Protein AF-A0A164MBL6-F1 (afdb_monomer_lite)

Sequence (79 aa):
MYDIYRTEVDGLEATWQLHHPPQVGIIKIHNRSENLPIATFDSDRHLDLVQARRQYPKLEKLWDAVRHDFWCSITRGNT

Foldseek 3Di:
DWDWDWFDDPQKIWIWIQDVVGFTFTAFIARRVVRGTPDGDPPVGTDGLVRVCVVCVVCVVRSVRVVVVSVVVVVVVPD

Radius of gyration: 12.06 Å; chains: 1; bounding box: 28×21×37 Å

Organism: NCBI:txid455432

Secondary structure (DSSP, 8-state):
-PEEEEEEETTEEEEEEEETTTEEEEEEEEETTTTEEEEE--TTSPEEHHHHHHH-GGGHHHHHHHHHHHHHHHHHT--

Structure (mmCIF, N/CA/C/O backbone):
data_AF-A0A164MBL6-F1
#
_entry.id   AF-A0A164MBL6-F1
#
loop_
_atom_site.group_PDB
_atom_site.id
_atom_site.type_symbol
_atom_site.label_atom_id
_atom_site.label_alt_id
_atom_site.label_comp_id
_atom_site.label_asym_id
_atom_site.label_entity_id
_atom_site.label_seq_id
_atom_site.pdbx_PDB_ins_code
_atom_site.Cartn_x
_atom_site.Cartn_y
_atom_site.Cartn_z
_atom_site.occupancy
_atom_site.B_iso_or_equiv
_atom_site.auth_seq_id
_atom_site.auth_comp_id
_atom_site.auth_asym_id
_atom_site.auth_atom_id
_atom_site.pdbx_PDB_model_num
ATOM 1 N N . MET A 1 1 ? 17.776 2.459 -9.643 1.00 58.97 1 MET A N 1
ATOM 2 C CA . MET A 1 1 ? 17.112 3.430 -8.750 1.00 58.97 1 MET A CA 1
ATOM 3 C C . MET A 1 1 ? 15.674 2.979 -8.631 1.00 58.97 1 MET A C 1
ATOM 5 O O . MET A 1 1 ? 15.129 2.570 -9.645 1.00 58.97 1 MET A O 1
ATOM 9 N N . TYR A 1 2 ? 15.132 2.924 -7.419 1.00 71.50 2 TYR A N 1
ATOM 10 C CA . TYR A 1 2 ? 13.707 2.695 -7.205 1.00 71.50 2 TYR A CA 1
ATOM 11 C C . TYR A 1 2 ? 13.080 4.040 -6.849 1.00 71.50 2 TYR A C 1
ATOM 13 O O . TYR A 1 2 ? 13.643 4.790 -6.048 1.00 71.50 2 TYR A O 1
ATOM 21 N N . ASP A 1 3 ? 11.942 4.345 -7.453 1.00 84.88 3 ASP A N 1
ATOM 22 C CA . ASP A 1 3 ? 11.185 5.549 -7.140 1.00 84.88 3 ASP A CA 1
ATOM 23 C C . ASP A 1 3 ? 10.158 5.207 -6.062 1.00 84.88 3 ASP A C 1
ATOM 25 O O . ASP A 1 3 ? 9.392 4.252 -6.196 1.00 84.88 3 ASP A O 1
ATOM 29 N N . ILE A 1 4 ? 10.177 5.949 -4.954 1.00 87.88 4 ILE A N 1
ATOM 30 C CA . ILE A 1 4 ? 9.236 5.746 -3.849 1.00 87.88 4 ILE A CA 1
ATOM 31 C C . ILE A 1 4 ? 8.031 6.655 -4.063 1.00 87.88 4 ILE A C 1
ATOM 33 O O . ILE A 1 4 ? 8.154 7.880 -4.062 1.00 87.88 4 ILE A O 1
ATOM 37 N N . TYR A 1 5 ? 6.859 6.042 -4.146 1.00 89.62 5 TYR A N 1
ATOM 38 C CA . TYR A 1 5 ? 5.572 6.701 -4.290 1.00 89.62 5 TYR A CA 1
ATOM 39 C C . TYR A 1 5 ? 4.724 6.521 -3.032 1.00 89.62 5 TYR A C 1
ATOM 41 O O . TYR A 1 5 ? 4.849 5.552 -2.273 1.00 89.62 5 TYR A O 1
ATOM 49 N N . ARG A 1 6 ? 3.851 7.498 -2.792 1.00 91.62 6 ARG A N 1
ATOM 50 C CA . ARG A 1 6 ? 2.904 7.496 -1.677 1.00 91.62 6 ARG A CA 1
ATOM 51 C C . ARG A 1 6 ? 1.527 7.830 -2.205 1.00 91.62 6 ARG A C 1
ATOM 53 O O . ARG A 1 6 ? 1.338 8.865 -2.833 1.00 91.62 6 ARG A O 1
ATOM 60 N N . THR A 1 7 ? 0.579 6.959 -1.909 1.00 92.50 7 THR A N 1
ATOM 61 C CA . THR A 1 7 ? -0.809 7.100 -2.325 1.00 92.50 7 THR A CA 1
ATOM 62 C C . THR A 1 7 ? -1.682 7.111 -1.085 1.00 92.50 7 THR A C 1
ATOM 64 O O . THR A 1 7 ? -1.592 6.202 -0.261 1.00 92.50 7 THR A O 1
ATOM 67 N N . GLU A 1 8 ? -2.523 8.130 -0.953 1.00 92.38 8 GLU A N 1
ATOM 68 C CA . GLU A 1 8 ? -3.475 8.258 0.147 1.00 92.38 8 GLU A CA 1
ATOM 69 C C . GLU A 1 8 ? -4.909 8.162 -0.385 1.00 92.38 8 GLU A C 1
ATOM 71 O O . GLU A 1 8 ? -5.250 8.813 -1.372 1.00 92.38 8 GLU A O 1
ATOM 76 N N . VAL A 1 9 ? -5.758 7.364 0.266 1.00 91.69 9 VAL A N 1
ATOM 77 C CA . VAL A 1 9 ? -7.202 7.334 0.005 1.00 91.69 9 VAL A CA 1
ATOM 78 C C . VAL A 1 9 ? -7.968 6.996 1.276 1.00 91.69 9 VAL A C 1
ATOM 80 O O . VAL A 1 9 ? -7.580 6.094 2.011 1.00 91.69 9 VAL A O 1
ATOM 83 N N . ASP A 1 10 ? -9.076 7.694 1.530 1.00 86.12 10 ASP A N 1
ATOM 84 C CA . ASP A 1 10 ? -9.976 7.399 2.661 1.00 86.12 10 ASP A CA 1
ATOM 85 C C . ASP A 1 10 ? -9.254 7.406 4.031 1.00 86.12 10 ASP A C 1
ATOM 87 O O . ASP A 1 10 ? -9.611 6.680 4.954 1.00 86.12 10 ASP A O 1
ATOM 91 N N . GLY A 1 11 ? -8.183 8.201 4.153 1.00 88.25 11 GLY A N 1
ATOM 92 C CA . GLY A 1 11 ? -7.339 8.240 5.350 1.00 88.25 11 GLY A CA 1
ATOM 93 C C . GLY A 1 11 ? -6.349 7.078 5.488 1.00 88.25 11 GLY A C 1
ATOM 94 O O . GLY A 1 11 ? -5.671 6.971 6.505 1.00 88.25 11 GLY A O 1
ATOM 95 N N . LEU A 1 12 ? -6.221 6.221 4.477 1.00 91.25 12 LEU A N 1
ATOM 96 C CA . LEU A 1 12 ? -5.202 5.181 4.378 1.00 91.25 12 LEU A CA 1
ATOM 97 C C . LEU A 1 12 ? -4.074 5.658 3.464 1.00 91.25 12 LEU A C 1
ATOM 99 O O . LEU A 1 12 ? -4.322 6.040 2.328 1.00 91.25 12 LEU A O 1
ATOM 103 N N . GLU A 1 13 ? -2.832 5.586 3.925 1.00 92.44 13 GLU A N 1
ATOM 104 C CA . GLU A 1 13 ? -1.626 5.864 3.148 1.00 92.44 13 GLU A CA 1
ATOM 105 C C . GLU A 1 13 ? -0.907 4.547 2.826 1.00 92.44 13 GLU A C 1
ATOM 107 O O . GLU A 1 13 ? -0.473 3.828 3.726 1.00 92.44 13 GLU A O 1
ATOM 112 N N . ALA A 1 14 ? -0.723 4.246 1.543 1.00 91.19 14 ALA A N 1
ATOM 113 C CA . ALA A 1 14 ? 0.196 3.218 1.072 1.00 91.19 14 ALA A CA 1
ATOM 114 C C . ALA A 1 14 ? 1.480 3.875 0.569 1.00 91.19 14 ALA A C 1
ATOM 116 O O . ALA A 1 14 ? 1.453 4.772 -0.269 1.00 91.19 14 ALA A O 1
ATOM 117 N N . THR A 1 15 ? 2.620 3.389 1.041 1.00 91.75 15 THR A N 1
ATOM 118 C CA . THR A 1 15 ? 3.925 3.689 0.452 1.00 91.75 15 THR A CA 1
ATOM 119 C C . THR A 1 15 ? 4.403 2.472 -0.308 1.00 91.75 15 THR A C 1
ATOM 121 O O . THR A 1 15 ? 4.445 1.360 0.232 1.00 91.75 15 THR A O 1
ATOM 124 N N . TRP A 1 16 ? 4.779 2.695 -1.554 1.00 91.12 16 TRP A N 1
ATOM 125 C CA . TRP A 1 16 ? 5.204 1.660 -2.471 1.00 91.12 16 TRP A CA 1
ATOM 126 C C . TRP A 1 16 ? 6.368 2.164 -3.310 1.00 91.12 16 TRP A C 1
ATOM 128 O O . TRP A 1 16 ? 6.604 3.362 -3.424 1.00 91.12 16 TRP A O 1
ATOM 138 N N . GLN A 1 17 ? 7.129 1.235 -3.855 1.00 89.00 17 GLN A N 1
ATOM 139 C CA . GLN A 1 17 ? 8.259 1.523 -4.719 1.00 89.00 17 GLN A CA 1
ATOM 140 C C . GLN A 1 17 ? 7.995 0.984 -6.113 1.00 89.00 17 GLN A C 1
ATOM 142 O O . GLN A 1 17 ? 7.461 -0.119 -6.274 1.00 89.00 17 GLN A O 1
ATOM 147 N N . LEU A 1 18 ? 8.381 1.781 -7.099 1.00 87.19 18 LEU A N 1
ATOM 148 C CA . LEU A 1 18 ? 8.430 1.399 -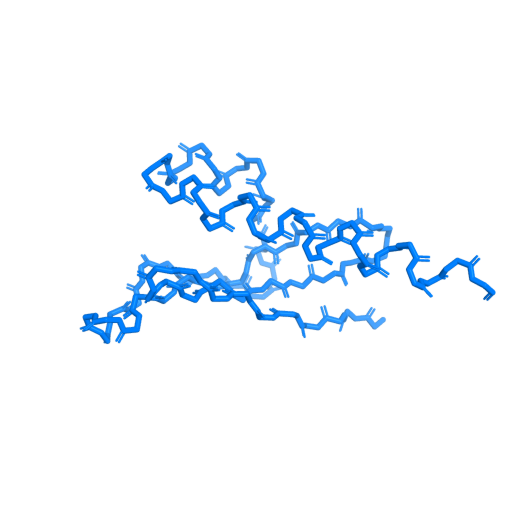8.492 1.00 87.19 18 LEU A CA 1
ATOM 149 C C . LEU A 1 18 ? 9.803 0.790 -8.776 1.00 87.19 18 LEU A C 1
ATOM 151 O O . LEU A 1 18 ? 10.832 1.463 -8.689 1.00 87.19 18 LEU A O 1
ATOM 155 N N . HIS A 1 19 ? 9.807 -0.498 -9.098 1.00 82.00 19 HIS A N 1
ATOM 156 C CA . HIS A 1 19 ? 11.002 -1.201 -9.555 1.00 82.00 19 HIS A CA 1
ATOM 157 C C . HIS A 1 19 ? 11.161 -1.099 -11.072 1.00 82.00 19 HIS A C 1
ATOM 159 O O . HIS A 1 19 ? 10.206 -0.813 -11.792 1.00 82.00 19 HIS A O 1
ATOM 165 N N . HIS A 1 20 ? 12.377 -1.373 -11.547 1.00 75.88 20 HIS A N 1
ATOM 166 C CA . HIS A 1 20 ? 12.682 -1.596 -12.959 1.00 75.88 20 HIS A CA 1
ATOM 167 C C . HIS A 1 20 ? 13.169 -3.043 -13.117 1.00 75.88 20 HIS A C 1
ATOM 169 O O . HIS A 1 20 ? 14.242 -3.357 -12.596 1.00 75.88 20 HIS A O 1
ATOM 175 N N . PRO A 1 21 ? 12.429 -3.934 -13.806 1.00 78.25 21 PRO A N 1
ATOM 176 C CA . PRO A 1 21 ? 11.210 -3.714 -14.608 1.00 78.25 21 PRO A CA 1
ATOM 177 C C . PRO A 1 21 ? 9.985 -3.244 -13.794 1.00 78.25 21 PRO A C 1
ATOM 179 O O . PRO A 1 2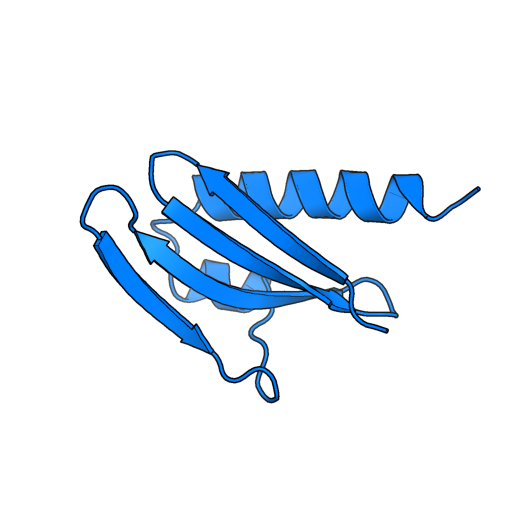1 ? 9.952 -3.496 -12.592 1.00 78.25 21 PRO A O 1
ATOM 182 N N . PRO A 1 22 ? 8.989 -2.582 -14.433 1.00 80.38 22 PRO A N 1
ATOM 183 C CA . PRO A 1 22 ? 7.882 -1.898 -13.757 1.00 80.38 22 PRO A CA 1
ATOM 184 C C . PRO A 1 22 ? 7.064 -2.855 -12.888 1.00 80.38 22 PRO A C 1
ATOM 186 O O . PRO A 1 22 ? 6.204 -3.592 -13.371 1.00 80.38 22 PRO A O 1
ATOM 189 N N . GLN A 1 23 ? 7.327 -2.810 -11.587 1.00 83.00 23 GLN A N 1
ATOM 190 C CA . GLN A 1 23 ? 6.639 -3.597 -10.570 1.00 83.00 23 GLN A CA 1
ATOM 191 C C . GLN A 1 23 ? 6.367 -2.723 -9.350 1.00 83.00 23 GLN A C 1
ATOM 193 O O . GLN A 1 23 ? 7.192 -1.895 -8.963 1.00 83.00 23 GLN A O 1
ATOM 198 N N . VAL A 1 24 ? 5.201 -2.930 -8.739 1.00 86.50 24 VAL A N 1
ATOM 199 C CA . VAL A 1 24 ? 4.809 -2.276 -7.489 1.00 86.50 24 VAL A CA 1
ATOM 200 C C . VAL A 1 24 ? 5.248 -3.144 -6.318 1.00 86.50 24 VAL A C 1
ATOM 202 O O . VAL A 1 24 ? 4.670 -4.208 -6.088 1.00 86.50 24 VAL A O 1
ATOM 205 N N . GLY A 1 25 ? 6.225 -2.665 -5.551 1.00 89.75 25 GLY A N 1
ATOM 206 C CA . GLY A 1 25 ? 6.574 -3.235 -4.252 1.00 89.75 25 GLY A CA 1
ATOM 207 C C . GLY A 1 25 ? 5.943 -2.423 -3.128 1.00 89.75 25 GLY A C 1
ATOM 208 O O . GLY A 1 25 ? 6.352 -1.291 -2.892 1.00 89.75 25 GLY A O 1
ATOM 209 N N . ILE A 1 26 ? 4.964 -2.971 -2.411 1.00 89.25 26 ILE A N 1
ATOM 210 C CA . ILE A 1 26 ? 4.394 -2.310 -1.231 1.00 89.25 26 ILE A CA 1
ATOM 211 C C . ILE A 1 26 ? 5.408 -2.375 -0.083 1.00 89.25 26 ILE A C 1
ATOM 213 O O . ILE A 1 26 ? 5.901 -3.454 0.248 1.00 89.25 26 ILE A O 1
ATOM 217 N N . ILE A 1 27 ? 5.699 -1.219 0.521 1.00 89.94 27 ILE A N 1
ATOM 218 C CA . ILE A 1 27 ? 6.649 -1.072 1.635 1.00 89.94 27 ILE A CA 1
ATOM 219 C C . ILE A 1 27 ? 5.897 -0.886 2.948 1.00 89.94 27 ILE A C 1
ATOM 221 O O . ILE A 1 27 ? 6.199 -1.535 3.937 1.00 89.94 27 ILE A O 1
ATOM 225 N N . LYS A 1 28 ? 4.905 0.004 2.997 1.00 90.00 28 LYS A N 1
ATOM 226 C CA . LYS A 1 28 ? 4.134 0.231 4.225 1.00 90.00 28 LYS A CA 1
ATOM 227 C C . LYS A 1 28 ? 2.718 0.687 3.929 1.00 90.00 28 LYS A C 1
ATOM 229 O O . LYS A 1 28 ? 2.460 1.325 2.914 1.00 90.00 28 LYS A O 1
ATOM 234 N N . ILE A 1 29 ? 1.824 0.380 4.853 1.00 89.44 29 ILE A N 1
ATOM 235 C CA . ILE A 1 29 ? 0.425 0.777 4.868 1.00 89.44 29 ILE A CA 1
ATOM 236 C C . ILE A 1 29 ? 0.162 1.405 6.232 1.00 89.44 29 ILE A C 1
ATOM 238 O O . ILE A 1 29 ? 0.399 0.784 7.270 1.00 89.44 29 ILE A O 1
ATOM 242 N N . HIS A 1 30 ? -0.338 2.630 6.234 1.00 91.00 30 HIS A N 1
ATOM 243 C CA . HIS A 1 30 ? -0.597 3.402 7.435 1.00 91.00 30 HIS A CA 1
ATOM 244 C C . HIS A 1 30 ? -2.034 3.919 7.411 1.00 91.00 30 HIS A C 1
ATOM 246 O O . HIS A 1 30 ? -2.463 4.507 6.426 1.00 91.00 30 HIS A O 1
ATOM 252 N N . ASN A 1 31 ? -2.781 3.729 8.492 1.00 89.75 31 ASN A N 1
ATOM 253 C CA . ASN A 1 31 ? -4.061 4.390 8.693 1.00 89.75 31 ASN A CA 1
ATOM 254 C C . ASN A 1 31 ? -3.810 5.758 9.329 1.00 89.75 31 ASN A C 1
ATOM 256 O O . ASN A 1 31 ? -3.527 5.840 10.520 1.00 89.75 31 ASN A O 1
ATOM 260 N N . ARG A 1 32 ? -3.869 6.830 8.541 1.00 86.94 32 ARG A N 1
ATOM 261 C CA . ARG A 1 32 ? -3.676 8.205 9.021 1.00 86.94 32 ARG A CA 1
ATOM 262 C C . ARG A 1 32 ? -4.858 8.695 9.848 1.00 86.94 32 ARG A C 1
ATOM 264 O O . ARG A 1 32 ? -4.643 9.492 10.754 1.00 86.94 32 ARG A O 1
ATOM 271 N N . SER A 1 33 ? -6.066 8.192 9.589 1.00 85.19 33 SER A N 1
ATOM 272 C CA . SER A 1 33 ? -7.257 8.524 10.383 1.00 85.19 33 SER A CA 1
ATOM 273 C C . SER A 1 33 ? -7.122 8.061 11.832 1.00 85.19 33 SER A C 1
ATOM 275 O O . SER A 1 33 ? -7.483 8.791 12.748 1.00 85.19 33 SER A O 1
ATOM 277 N N . GLU A 1 34 ? -6.574 6.863 12.041 1.00 84.44 34 GLU A N 1
ATOM 278 C CA . GLU A 1 34 ? -6.352 6.297 13.381 1.00 84.44 34 GLU A CA 1
ATOM 279 C C . GLU A 1 34 ? -4.908 6.472 13.880 1.00 84.44 34 GLU A C 1
ATOM 281 O O . GLU A 1 34 ? -4.598 6.108 15.010 1.00 84.44 34 GLU A O 1
ATOM 286 N N . ASN A 1 35 ? -4.025 7.040 13.051 1.00 84.44 35 ASN A N 1
ATOM 287 C CA . ASN A 1 35 ? -2.579 7.143 13.277 1.00 84.44 35 ASN A CA 1
ATOM 288 C C . ASN A 1 35 ? -1.927 5.788 13.636 1.00 84.44 35 ASN A C 1
ATOM 290 O O . ASN A 1 35 ? -1.077 5.696 14.526 1.00 84.44 35 ASN A O 1
ATOM 294 N N . LEU A 1 36 ? -2.367 4.719 12.962 1.00 87.38 36 LEU A N 1
ATOM 295 C CA . LEU A 1 36 ? -1.950 3.340 13.219 1.00 87.38 36 LEU A CA 1
ATOM 296 C C . LEU A 1 36 ? -1.266 2.721 11.991 1.00 87.38 36 LEU A C 1
ATOM 298 O O . LEU A 1 36 ? -1.844 2.716 10.900 1.00 87.38 36 LEU A O 1
ATOM 302 N N . PRO A 1 37 ? -0.068 2.125 12.134 1.00 86.88 37 PRO A N 1
ATOM 303 C CA . PRO A 1 37 ? 0.526 1.331 11.066 1.00 86.88 37 PRO A CA 1
ATOM 304 C C . PRO A 1 37 ? -0.275 0.032 10.879 1.00 86.88 37 PRO A C 1
ATOM 306 O O . PRO A 1 37 ? -0.404 -0.761 11.807 1.00 86.88 37 PRO A O 1
ATOM 309 N N . ILE A 1 38 ? -0.805 -0.196 9.673 1.00 86.25 38 ILE A N 1
ATOM 310 C CA . ILE A 1 38 ? -1.537 -1.430 9.336 1.00 86.25 38 ILE A CA 1
ATOM 311 C C . ILE A 1 38 ? -0.553 -2.549 8.999 1.00 86.25 38 ILE A C 1
ATOM 313 O O . ILE A 1 38 ? -0.715 -3.685 9.441 1.00 86.25 38 ILE A O 1
ATOM 317 N N . ALA A 1 39 ? 0.448 -2.234 8.178 1.00 84.12 39 ALA A N 1
ATOM 318 C CA . ALA A 1 39 ? 1.463 -3.186 7.756 1.00 84.12 39 ALA A CA 1
ATOM 319 C C . ALA A 1 39 ? 2.750 -2.453 7.396 1.00 84.12 39 ALA A C 1
ATOM 321 O O . ALA A 1 39 ? 2.714 -1.427 6.719 1.00 84.12 39 ALA A O 1
ATOM 322 N N . THR A 1 40 ? 3.885 -3.013 7.789 1.00 83.94 40 THR A N 1
ATOM 323 C CA . THR A 1 40 ? 5.201 -2.556 7.346 1.00 83.94 40 THR A CA 1
ATOM 324 C C . THR A 1 40 ? 5.944 -3.775 6.836 1.00 83.94 40 THR A C 1
ATOM 326 O O . THR A 1 40 ? 6.039 -4.785 7.530 1.00 83.94 40 THR A O 1
ATOM 329 N N . PHE A 1 41 ? 6.428 -3.684 5.610 1.00 81.31 41 PHE A N 1
ATOM 330 C CA . PHE A 1 41 ? 7.228 -4.689 4.941 1.00 81.31 41 PHE A CA 1
ATOM 331 C C . PHE A 1 41 ? 8.655 -4.171 4.857 1.00 81.31 41 PHE A C 1
ATOM 333 O O . PHE A 1 41 ? 8.889 -2.979 4.642 1.00 81.31 41 PHE A O 1
ATOM 340 N N . ASP A 1 42 ? 9.610 -5.071 5.050 1.00 69.69 42 ASP A N 1
ATOM 341 C CA . ASP A 1 42 ? 11.012 -4.728 4.891 1.00 69.69 42 ASP A CA 1
ATOM 342 C C . ASP A 1 42 ? 11.279 -4.287 3.453 1.00 69.69 42 ASP A C 1
ATOM 344 O O . ASP A 1 42 ? 10.783 -4.894 2.499 1.00 69.69 42 ASP A O 1
ATOM 348 N N . SER A 1 43 ? 12.104 -3.255 3.288 1.00 62.88 43 SER A N 1
ATOM 349 C CA . SER A 1 43 ? 12.486 -2.759 1.964 1.00 62.88 43 SER A CA 1
ATOM 350 C C . SER A 1 43 ? 13.207 -3.816 1.126 1.00 62.88 43 SER A C 1
ATOM 352 O O . SER A 1 43 ? 13.267 -3.646 -0.083 1.00 62.88 43 SER A O 1
ATOM 354 N N . ASP A 1 44 ? 13.705 -4.898 1.737 1.00 66.31 44 ASP A N 1
ATOM 355 C CA . ASP A 1 44 ? 14.304 -6.072 1.081 1.00 66.31 44 ASP A CA 1
ATOM 356 C C . ASP A 1 44 ? 13.264 -7.162 0.725 1.00 66.31 44 ASP A C 1
ATOM 358 O O . ASP A 1 44 ? 13.436 -7.929 -0.217 1.00 66.31 44 ASP A O 1
ATOM 362 N N . ARG A 1 45 ? 12.127 -7.195 1.436 1.00 66.00 45 ARG A N 1
ATOM 363 C CA . ARG A 1 45 ? 11.004 -8.130 1.242 1.00 66.00 45 ARG A CA 1
ATOM 364 C C . ARG A 1 45 ? 9.731 -7.379 0.859 1.00 66.00 45 ARG A C 1
ATOM 366 O O . ARG A 1 45 ? 8.729 -7.393 1.575 1.00 66.00 45 ARG A O 1
ATOM 373 N N . HIS A 1 46 ? 9.783 -6.722 -0.291 1.00 71.25 46 HIS A N 1
ATOM 374 C CA . HIS A 1 46 ? 8.644 -6.002 -0.853 1.00 71.25 46 HIS A CA 1
ATOM 375 C C . HIS A 1 46 ? 7.496 -6.968 -1.148 1.00 71.25 46 HIS A C 1
ATOM 377 O O . HIS A 1 46 ? 7.700 -8.048 -1.704 1.00 71.25 46 HIS A O 1
ATOM 383 N N . LEU A 1 47 ? 6.277 -6.556 -0.808 1.00 80.50 47 LEU A N 1
ATOM 384 C CA . LEU A 1 47 ? 5.089 -7.336 -1.114 1.00 80.50 47 LEU A CA 1
ATOM 385 C C . LEU A 1 47 ? 4.471 -6.842 -2.424 1.00 80.50 47 LEU A C 1
ATOM 387 O O . LEU A 1 47 ? 4.128 -5.667 -2.542 1.00 80.50 47 LEU A O 1
ATOM 391 N N . ASP A 1 48 ? 4.288 -7.733 -3.397 1.00 84.69 48 ASP A N 1
ATOM 392 C CA . ASP A 1 48 ? 3.563 -7.409 -4.627 1.00 84.69 48 ASP A CA 1
ATOM 393 C C . ASP A 1 48 ? 2.158 -6.874 -4.342 1.00 84.69 48 ASP A C 1
ATOM 395 O O . ASP A 1 48 ? 1.456 -7.374 -3.458 1.00 84.69 48 ASP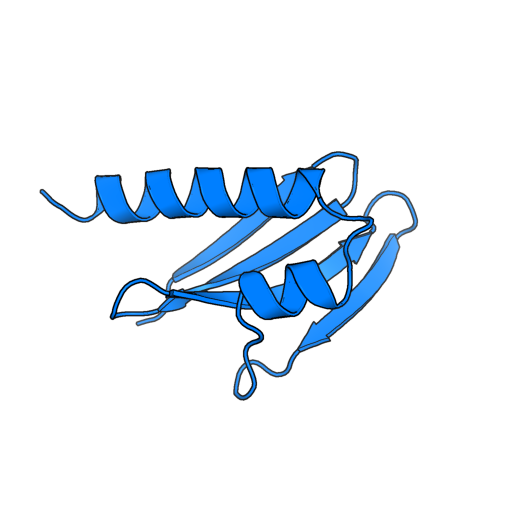 A O 1
ATOM 399 N N . LEU A 1 49 ? 1.680 -5.947 -5.1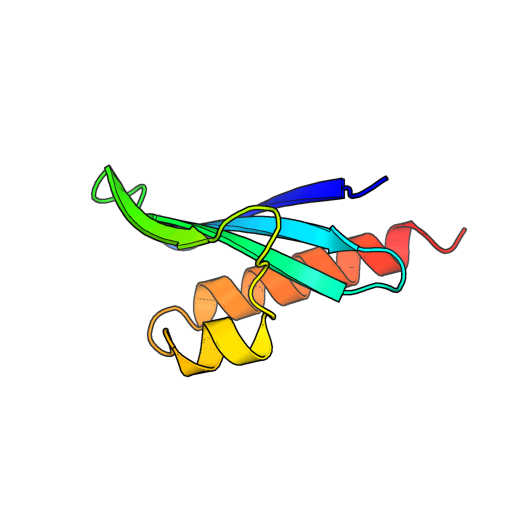77 1.00 84.38 49 LEU A N 1
ATOM 400 C CA . LEU A 1 49 ? 0.310 -5.425 -5.092 1.00 84.38 49 LEU A CA 1
ATOM 401 C C . LEU A 1 49 ? -0.750 -6.544 -5.078 1.00 84.38 49 LEU A C 1
ATOM 403 O O . LEU A 1 49 ? -1.739 -6.467 -4.350 1.00 84.38 49 LEU A O 1
ATOM 407 N N . VAL A 1 50 ? -0.543 -7.615 -5.852 1.00 85.81 50 VAL A N 1
ATOM 408 C CA . VAL A 1 50 ? -1.463 -8.767 -5.897 1.00 85.81 50 VAL A CA 1
ATOM 409 C C . VAL A 1 50 ? -1.496 -9.505 -4.556 1.00 85.81 50 VAL A C 1
ATOM 411 O O . VAL A 1 50 ? -2.568 -9.888 -4.087 1.00 85.81 50 VAL A O 1
ATOM 414 N N . GLN A 1 51 ? -0.335 -9.688 -3.926 1.00 85.69 51 GLN A N 1
ATOM 415 C CA . GLN A 1 51 ? -0.210 -10.326 -2.616 1.00 85.69 51 GLN A CA 1
ATOM 416 C C . GLN A 1 51 ? -0.801 -9.429 -1.519 1.00 85.69 51 GLN A C 1
ATOM 418 O O . GLN A 1 51 ? -1.573 -9.902 -0.686 1.00 85.69 51 GLN A O 1
ATOM 423 N N . ALA A 1 52 ? -0.522 -8.125 -1.561 1.00 85.62 52 ALA A N 1
ATOM 424 C CA . ALA A 1 52 ? -1.075 -7.145 -0.632 1.00 85.62 52 ALA A CA 1
ATOM 425 C C . ALA A 1 52 ? -2.609 -7.093 -0.702 1.00 85.62 52 ALA A C 1
ATOM 427 O O . ALA A 1 52 ? -3.274 -7.143 0.332 1.00 85.62 52 ALA A O 1
ATOM 428 N N . ARG A 1 53 ? -3.185 -7.124 -1.913 1.00 88.00 53 ARG A N 1
ATOM 429 C CA . ARG A 1 53 ? -4.640 -7.207 -2.112 1.00 88.00 53 ARG A CA 1
ATOM 430 C C . ARG A 1 53 ? -5.239 -8.505 -1.571 1.00 88.00 53 ARG A C 1
ATOM 432 O O . ARG A 1 53 ? -6.344 -8.477 -1.038 1.00 88.00 53 ARG A O 1
ATOM 439 N N . ARG A 1 54 ? -4.529 -9.633 -1.687 1.00 87.69 54 ARG A N 1
ATOM 440 C CA . ARG A 1 54 ? -4.969 -10.914 -1.106 1.00 87.69 54 ARG A CA 1
ATOM 441 C C . ARG A 1 54 ? -4.963 -10.892 0.421 1.00 87.69 54 ARG A C 1
ATOM 443 O O . ARG A 1 54 ? -5.885 -11.429 1.021 1.00 87.69 54 ARG A O 1
ATOM 450 N N . GLN A 1 55 ? -3.952 -10.279 1.036 1.00 86.56 55 GLN A N 1
ATOM 451 C CA . GLN A 1 55 ? -3.851 -10.195 2.497 1.00 86.56 55 GLN A CA 1
ATOM 452 C C . GLN A 1 55 ? -4.812 -9.162 3.097 1.00 86.56 55 GLN A C 1
ATOM 454 O O . GLN A 1 55 ? -5.400 -9.403 4.149 1.00 86.56 55 GLN A O 1
ATOM 459 N N . TYR A 1 56 ? -5.024 -8.039 2.409 1.00 85.81 56 TYR A N 1
ATOM 460 C CA . TYR A 1 56 ? -5.861 -6.937 2.881 1.00 85.81 56 TYR A CA 1
ATOM 461 C C . TYR A 1 56 ? -6.956 -6.590 1.862 1.00 85.81 56 TYR A C 1
ATOM 463 O O . TYR A 1 56 ? -6.954 -5.492 1.292 1.00 85.81 56 TYR A O 1
ATOM 471 N N . PRO A 1 57 ? -7.936 -7.486 1.640 1.00 85.69 57 PRO A N 1
ATOM 472 C CA . PRO A 1 57 ? -9.012 -7.249 0.677 1.00 85.69 57 PRO A CA 1
ATOM 473 C C . PRO A 1 57 ? -9.894 -6.053 1.063 1.00 85.69 57 PRO A C 1
ATOM 475 O O . PRO A 1 57 ? -10.482 -5.414 0.198 1.00 85.69 57 PRO A O 1
ATOM 478 N N . LYS A 1 58 ? -9.940 -5.696 2.354 1.00 86.56 58 LYS A N 1
ATOM 479 C CA . LYS A 1 58 ? -10.689 -4.537 2.868 1.00 86.56 58 LYS A CA 1
ATOM 480 C C . LYS A 1 58 ? -10.128 -3.186 2.404 1.00 86.56 58 LYS A C 1
ATOM 482 O O . LYS A 1 58 ? -10.840 -2.193 2.475 1.00 86.56 58 LYS A O 1
ATOM 487 N N . LEU A 1 59 ? -8.884 -3.144 1.921 1.00 87.25 59 LEU A N 1
ATOM 488 C CA . LEU A 1 59 ? -8.223 -1.924 1.446 1.00 87.25 59 LEU A CA 1
ATOM 489 C C . LEU A 1 59 ? -8.355 -1.758 -0.080 1.00 87.25 59 LEU A C 1
ATOM 491 O O . LEU A 1 59 ? -7.493 -1.167 -0.718 1.00 87.25 59 LEU A O 1
ATOM 495 N N . GLU A 1 60 ? -9.415 -2.294 -0.693 1.00 88.00 60 GLU A N 1
ATOM 496 C CA . GLU A 1 60 ? -9.591 -2.300 -2.153 1.00 88.00 60 GLU A CA 1
ATOM 497 C C . GLU A 1 60 ? -9.455 -0.915 -2.796 1.00 88.00 60 GLU A C 1
ATOM 499 O O . GLU A 1 60 ? -8.741 -0.783 -3.789 1.00 88.00 60 GLU A O 1
ATOM 504 N N . LYS A 1 61 ? -10.064 0.119 -2.201 1.00 89.38 61 LYS A N 1
ATOM 505 C CA . LYS A 1 61 ? -9.957 1.502 -2.692 1.00 89.38 61 LYS A CA 1
ATOM 506 C C . LYS A 1 61 ? -8.505 1.991 -2.740 1.00 89.38 61 LYS A C 1
ATOM 508 O O . LYS A 1 61 ? -8.120 2.681 -3.678 1.00 89.38 61 LYS A O 1
ATOM 513 N N . LEU A 1 62 ? -7.693 1.608 -1.751 1.00 91.31 62 LEU A N 1
ATOM 514 C CA . LEU A 1 62 ? -6.265 1.938 -1.693 1.00 91.31 62 LEU A CA 1
ATOM 515 C C . LEU A 1 62 ? -5.495 1.227 -2.798 1.00 91.31 62 LEU A C 1
ATOM 517 O O . LEU A 1 62 ? -4.666 1.840 -3.461 1.00 91.31 62 LEU A O 1
ATOM 521 N N . TRP A 1 63 ? -5.807 -0.044 -3.044 1.00 91.06 63 TRP A N 1
ATOM 522 C CA . TRP A 1 63 ? -5.180 -0.804 -4.121 1.00 91.06 63 TRP A CA 1
ATOM 523 C C . TRP A 1 63 ? -5.533 -0.277 -5.509 1.00 91.06 63 TRP A C 1
ATOM 525 O O . TRP A 1 63 ? -4.674 -0.288 -6.390 1.00 91.06 63 TRP A O 1
ATOM 535 N N . A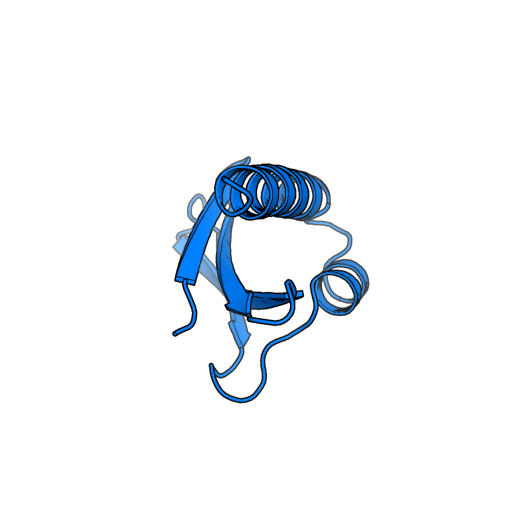SP A 1 64 ? -6.763 0.196 -5.703 1.00 91.56 64 ASP A N 1
ATOM 536 C CA . ASP A 1 64 ? -7.179 0.839 -6.948 1.00 91.56 64 ASP A CA 1
ATOM 537 C C . ASP A 1 64 ? -6.421 2.154 -7.184 1.00 91.56 64 ASP A C 1
ATOM 539 O O . ASP A 1 64 ? -5.836 2.345 -8.251 1.00 91.56 64 ASP A O 1
ATOM 543 N N . ALA A 1 65 ? -6.305 2.992 -6.148 1.00 92.44 65 ALA A N 1
ATOM 544 C CA . ALA A 1 65 ? -5.543 4.236 -6.209 1.00 92.44 65 ALA A CA 1
ATOM 545 C C . ALA A 1 65 ? -4.047 3.995 -6.485 1.00 92.44 65 ALA A C 1
ATOM 547 O O . ALA A 1 65 ? -3.470 4.634 -7.363 1.00 92.44 65 ALA A O 1
ATOM 548 N N . VAL A 1 66 ? -3.420 3.035 -5.792 1.00 90.88 66 VAL A N 1
ATOM 549 C CA . VAL A 1 66 ? -2.009 2.662 -6.018 1.00 90.88 66 VAL A CA 1
ATOM 550 C C . VAL A 1 66 ? -1.804 2.167 -7.447 1.00 90.88 66 VAL A C 1
ATOM 552 O O . VAL A 1 66 ? -0.835 2.537 -8.103 1.00 90.88 66 VAL A O 1
ATOM 555 N N . ARG A 1 67 ? -2.728 1.348 -7.965 1.00 89.81 67 ARG A N 1
ATOM 556 C CA . ARG A 1 67 ? -2.682 0.881 -9.353 1.00 89.81 67 ARG A CA 1
ATOM 557 C C . ARG A 1 67 ? -2.795 2.049 -10.333 1.00 89.81 67 ARG A C 1
ATOM 559 O O . ARG A 1 67 ? -2.062 2.063 -11.317 1.00 89.81 67 ARG A O 1
ATOM 566 N N . HIS A 1 68 ? -3.705 2.988 -10.096 1.00 90.56 68 HIS A N 1
ATOM 567 C CA . HIS A 1 68 ? -3.871 4.164 -10.945 1.00 90.56 68 HIS A CA 1
ATOM 568 C C . HIS A 1 68 ? -2.586 5.003 -11.001 1.00 90.56 68 HIS A C 1
ATOM 570 O O . HIS A 1 68 ? -2.100 5.312 -12.089 1.00 90.56 68 HIS A O 1
ATOM 576 N N . ASP A 1 69 ? -1.997 5.298 -9.841 1.00 89.44 69 ASP A N 1
ATOM 577 C CA . ASP A 1 69 ? -0.764 6.083 -9.728 1.00 89.44 69 ASP A CA 1
ATOM 578 C C . ASP A 1 69 ? 0.444 5.358 -10.349 1.00 89.44 69 ASP A C 1
ATOM 580 O O . ASP A 1 69 ? 1.255 5.965 -11.053 1.00 89.44 69 ASP A O 1
ATOM 584 N N . PHE A 1 70 ? 0.502 4.029 -10.212 1.00 88.38 70 PHE A N 1
ATOM 585 C CA . PHE A 1 70 ? 1.462 3.182 -10.919 1.00 88.38 70 PHE A CA 1
ATOM 586 C C . PHE A 1 70 ? 1.338 3.307 -12.441 1.00 88.38 70 PHE A C 1
ATOM 588 O O . PHE A 1 70 ? 2.335 3.574 -13.112 1.00 88.38 70 PHE A O 1
ATOM 595 N N . TRP A 1 71 ? 0.132 3.157 -13.002 1.00 86.94 71 TRP A N 1
ATOM 596 C CA . TRP A 1 71 ? -0.079 3.297 -14.447 1.00 86.94 71 TRP A CA 1
ATOM 597 C C . TRP A 1 71 ? 0.281 4.704 -14.944 1.00 86.94 71 TRP A C 1
ATOM 599 O O . TRP A 1 71 ? 0.903 4.849 -15.997 1.00 86.94 71 TRP A O 1
ATOM 609 N N . CYS A 1 72 ? -0.051 5.742 -14.176 1.00 87.50 72 CYS A N 1
ATOM 610 C CA . CYS A 1 72 ? 0.332 7.122 -14.478 1.00 87.50 72 CYS A CA 1
ATOM 611 C C . CYS A 1 72 ? 1.863 7.309 -14.464 1.00 87.50 72 CYS A C 1
ATOM 613 O O . CYS A 1 72 ? 2.433 7.962 -15.338 1.00 87.50 72 CYS A O 1
ATOM 615 N N . SER A 1 73 ? 2.553 6.664 -13.522 1.00 83.88 73 SER A N 1
ATOM 616 C CA . SER A 1 73 ? 4.012 6.743 -13.397 1.00 83.88 73 SER A CA 1
ATOM 617 C C . SER A 1 73 ? 4.739 6.031 -14.540 1.00 83.88 73 SER A C 1
ATOM 619 O O . SER A 1 73 ? 5.648 6.606 -15.139 1.00 83.88 73 SER A O 1
ATOM 621 N N . ILE A 1 74 ? 4.312 4.820 -14.919 1.00 83.50 74 ILE A N 1
ATOM 622 C CA . ILE A 1 74 ? 4.957 4.085 -16.023 1.00 83.50 74 ILE A CA 1
ATOM 623 C C . ILE A 1 74 ? 4.685 4.718 -17.393 1.00 83.50 74 ILE A C 1
ATOM 625 O O . ILE A 1 74 ? 5.519 4.625 -18.288 1.00 83.50 74 ILE A O 1
ATOM 629 N N . THR A 1 75 ? 3.532 5.370 -17.574 1.00 77.25 75 THR A N 1
ATOM 630 C CA . THR A 1 75 ? 3.203 6.061 -18.832 1.00 77.25 75 THR A CA 1
ATOM 631 C C . THR A 1 75 ? 3.997 7.356 -18.985 1.00 77.25 75 THR A C 1
ATOM 633 O O . THR A 1 75 ? 4.348 7.726 -20.103 1.00 77.25 75 THR A O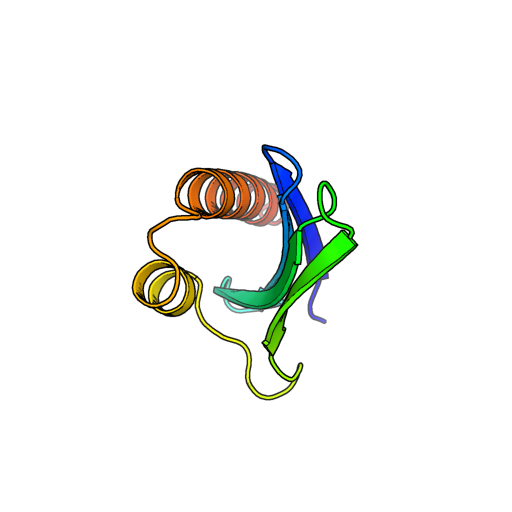 1
ATOM 636 N N . ARG A 1 76 ? 4.361 8.008 -17.873 1.00 67.12 76 ARG A N 1
ATOM 637 C CA . ARG A 1 76 ? 5.212 9.206 -17.862 1.00 67.12 76 ARG A CA 1
ATOM 638 C C . ARG A 1 76 ? 6.689 8.915 -18.166 1.00 67.12 76 ARG A C 1
ATOM 640 O O . ARG A 1 76 ? 7.387 9.810 -18.625 1.00 67.12 76 ARG A O 1
ATOM 647 N N . GLY A 1 77 ? 7.162 7.688 -17.935 1.00 58.97 77 GLY A N 1
ATOM 648 C CA . GLY A 1 77 ? 8.554 7.271 -18.171 1.00 58.97 77 GLY A CA 1
ATOM 649 C C . GLY A 1 77 ? 8.886 6.814 -19.599 1.00 58.97 77 GLY A C 1
ATOM 650 O O . GLY A 1 77 ? 9.981 6.307 -19.813 1.00 58.97 77 GLY A O 1
ATOM 651 N N . ASN A 1 78 ? 7.960 6.947 -20.557 1.00 48.97 78 ASN A N 1
ATOM 652 C CA . ASN A 1 78 ? 8.072 6.384 -21.911 1.00 48.97 78 ASN A CA 1
ATOM 653 C C . ASN A 1 78 ? 8.227 7.460 -23.016 1.00 48.97 78 ASN A C 1
ATOM 655 O O . ASN A 1 78 ? 7.695 7.294 -24.113 1.00 48.97 78 ASN A O 1
ATOM 659 N N . THR A 1 79 ? 8.893 8.586 -22.717 1.00 41.53 79 THR A N 1
ATOM 660 C CA . THR A 1 79 ? 9.227 9.655 -23.688 1.00 41.53 79 THR A CA 1
ATOM 661 C C . THR A 1 79 ? 10.724 9.724 -23.935 1.00 41.53 79 THR A C 1
ATOM 663 O O . THR A 1 79 ? 11.474 9.652 -22.937 1.00 41.53 79 THR A O 1
#

pLDDT: mean 83.72, std 9.95, range [41.53, 92.5]